Protein AF-A0A2V9YFP5-F1 (afdb_monomer)

Mean predicted aligned error: 6.73 Å

Secondary structure (DSSP, 8-state):
-------------SSSTTHHHHHHHHHHHHHHTT--EEEEESS--S---HHHHHHHTTGGGEEEEE-S----

Foldseek 3Di:
DDPDDDDDDDDQDDPDPCSVVVVLVVLVVCVVVVAADEAEAAADDPDDDVSVVVQVVSPRRYHYDYHHPHPD

Radius of gyration: 14.35 Å; Cα contacts (8 Å, |Δi|>4): 59; chains: 1; bounding box: 33×42×30 Å

Sequence (72 aa):
MQDVRRGLIIVNTGPGKGKTTAAMGTALRAVGQGMRVLMLQFLKGSWHYGELDAVKAFGDKFIMKQMGRGFV

Structure (mmCIF, N/CA/C/O backbone):
data_AF-A0A2V9YFP5-F1
#
_entry.id   AF-A0A2V9YFP5-F1
#
loop_
_atom_site.group_PDB
_atom_site.id
_atom_site.type_symbol
_atom_site.label_atom_id
_atom_site.label_alt_id
_atom_site.label_comp_id
_atom_site.label_asym_id
_atom_site.label_entity_id
_atom_site.label_seq_id
_atom_site.pdbx_PDB_ins_code
_atom_site.Cartn_x
_atom_site.Cartn_y
_atom_site.Cartn_z
_atom_site.occupancy
_atom_site.B_iso_or_equiv
_atom_site.auth_seq_id
_atom_site.auth_comp_id
_atom_site.auth_asym_id
_atom_site.auth_atom_id
_atom_site.pdbx_PDB_model_num
ATOM 1 N N . MET A 1 1 ? -20.244 24.843 1.613 1.00 55.59 1 MET A N 1
ATOM 2 C CA . MET A 1 1 ? -19.722 23.907 0.596 1.00 55.59 1 MET A CA 1
ATOM 3 C C . MET A 1 1 ? -19.507 22.582 1.317 1.00 55.59 1 MET A C 1
ATOM 5 O O . MET A 1 1 ? -18.721 22.563 2.250 1.00 55.59 1 MET A O 1
ATOM 9 N N . GLN A 1 2 ? -20.309 21.544 1.056 1.00 59.91 2 GLN A N 1
ATOM 10 C CA . GLN A 1 2 ? -20.104 20.246 1.714 1.00 59.91 2 GLN A CA 1
ATOM 11 C C . GLN A 1 2 ? -18.958 19.528 0.997 1.00 59.91 2 GLN A C 1
ATOM 13 O O . GLN A 1 2 ? -19.097 19.175 -0.173 1.00 59.91 2 GLN A O 1
ATOM 18 N N . ASP A 1 3 ? -17.832 19.335 1.683 1.00 70.19 3 ASP A N 1
ATOM 19 C CA . ASP A 1 3 ? -16.730 18.504 1.198 1.00 70.19 3 ASP A CA 1
ATOM 20 C C . ASP A 1 3 ? -17.164 17.035 1.185 1.00 70.19 3 ASP A C 1
ATOM 22 O O . ASP A 1 3 ? -17.006 16.283 2.150 1.00 70.19 3 ASP A O 1
ATOM 26 N N . VAL A 1 4 ? -17.767 16.617 0.073 1.00 78.19 4 VAL A N 1
ATOM 27 C CA . VAL A 1 4 ? -18.086 15.211 -0.170 1.00 78.19 4 VAL A CA 1
ATOM 28 C C . VAL A 1 4 ? -16.763 14.465 -0.314 1.00 78.19 4 VAL A C 1
ATOM 30 O O . VAL A 1 4 ? -16.042 14.658 -1.294 1.00 78.19 4 VAL A O 1
ATOM 33 N N . ARG A 1 5 ? -16.433 13.595 0.649 1.00 79.81 5 ARG A N 1
ATOM 34 C CA . ARG A 1 5 ? -15.263 12.710 0.544 1.00 79.81 5 ARG A CA 1
ATOM 35 C C . ARG A 1 5 ? -15.396 11.833 -0.705 1.00 79.81 5 ARG A C 1
ATOM 37 O O . ARG A 1 5 ? -16.226 10.929 -0.744 1.00 79.81 5 ARG A O 1
ATOM 44 N N . ARG A 1 6 ? -14.567 12.095 -1.720 1.00 88.25 6 ARG A N 1
ATOM 45 C CA . ARG A 1 6 ? -14.483 11.312 -2.963 1.00 88.25 6 ARG A CA 1
ATOM 46 C C . ARG A 1 6 ? -13.266 10.392 -2.925 1.00 88.25 6 ARG A C 1
ATOM 48 O O . ARG A 1 6 ? -12.183 10.809 -2.523 1.00 88.25 6 ARG A O 1
ATOM 55 N N . GLY A 1 7 ? -13.444 9.146 -3.360 1.00 91.25 7 GLY A N 1
ATOM 56 C CA . GLY A 1 7 ? -12.326 8.239 -3.621 1.00 91.25 7 GLY A CA 1
ATOM 57 C C . GLY A 1 7 ? -11.516 8.724 -4.824 1.00 91.25 7 GLY A C 1
ATOM 58 O O . GLY A 1 7 ? -12.095 9.159 -5.818 1.00 91.25 7 GLY A O 1
ATOM 59 N N . LEU A 1 8 ? -10.189 8.660 -4.727 1.00 94.31 8 LEU A N 1
ATOM 60 C CA . LEU A 1 8 ? -9.263 9.068 -5.786 1.00 94.31 8 LEU A CA 1
ATOM 61 C C . LEU A 1 8 ? -8.474 7.864 -6.308 1.00 94.31 8 LEU A C 1
ATOM 63 O O . LEU A 1 8 ? -8.267 6.887 -5.589 1.00 94.31 8 LEU A O 1
ATOM 67 N N . ILE A 1 9 ? -7.998 7.967 -7.549 1.00 96.25 9 ILE A N 1
ATOM 68 C CA . ILE A 1 9 ? -7.106 6.986 -8.176 1.00 96.25 9 ILE A CA 1
ATOM 69 C C . ILE A 1 9 ? -5.702 7.587 -8.226 1.00 96.25 9 ILE A C 1
ATOM 71 O O . ILE A 1 9 ? -5.513 8.687 -8.738 1.00 96.25 9 ILE A O 1
ATOM 75 N N . ILE A 1 10 ? -4.718 6.855 -7.703 1.00 96.25 10 ILE A N 1
ATOM 76 C CA . ILE A 1 10 ? -3.307 7.254 -7.703 1.00 96.25 10 ILE A CA 1
ATOM 77 C C . ILE A 1 10 ? -2.524 6.239 -8.532 1.00 96.25 10 ILE A C 1
ATOM 79 O O . ILE A 1 10 ? -2.577 5.040 -8.258 1.00 96.25 10 ILE A O 1
ATOM 83 N N . VAL A 1 11 ? -1.776 6.721 -9.525 1.00 97.00 11 VAL A N 1
ATOM 84 C CA . VAL A 1 11 ? -0.946 5.885 -10.401 1.00 97.00 11 VAL A CA 1
ATOM 85 C C . VAL A 1 11 ? 0.528 6.192 -10.149 1.00 97.00 11 VAL A C 1
ATOM 87 O O . VAL A 1 11 ? 1.037 7.230 -10.560 1.00 97.00 11 VAL A O 1
ATOM 90 N N . ASN A 1 12 ? 1.232 5.262 -9.499 1.00 95.88 12 ASN A N 1
ATOM 91 C CA . ASN A 1 12 ? 2.685 5.330 -9.333 1.00 95.88 12 ASN A CA 1
ATOM 92 C C . ASN A 1 12 ? 3.368 4.636 -10.524 1.00 95.88 12 ASN A C 1
ATOM 94 O O . ASN A 1 12 ? 3.435 3.406 -10.563 1.00 95.88 12 ASN A O 1
ATOM 98 N N . THR A 1 13 ? 3.883 5.407 -11.485 1.00 95.81 13 THR A N 1
ATOM 99 C CA . THR A 1 13 ? 4.525 4.898 -12.715 1.00 95.81 13 THR A CA 1
ATOM 100 C C . THR A 1 13 ? 5.948 5.450 -12.908 1.00 95.81 13 THR A C 1
ATOM 102 O O . THR A 1 13 ? 6.441 6.215 -12.083 1.00 95.81 13 THR A O 1
ATOM 105 N N . GLY A 1 14 ? 6.634 5.019 -13.968 1.00 96.12 14 GLY A N 1
ATOM 106 C CA . GLY A 1 14 ? 8.000 5.416 -14.323 1.00 96.12 14 GLY A CA 1
ATOM 107 C C . GLY A 1 14 ? 9.057 4.330 -14.061 1.00 96.12 14 GLY A C 1
ATOM 108 O O . GLY A 1 14 ? 8.783 3.342 -13.370 1.00 96.12 14 GLY A O 1
ATOM 109 N N . PRO A 1 15 ? 10.281 4.481 -14.600 1.00 93.88 15 PRO A N 1
ATOM 110 C CA . PRO A 1 15 ? 11.336 3.465 -14.506 1.00 93.88 15 PRO A CA 1
ATOM 111 C C . PRO A 1 15 ? 11.993 3.392 -13.118 1.00 93.88 15 PRO A C 1
ATOM 113 O O . PRO A 1 15 ? 12.584 2.374 -12.766 1.00 93.88 15 PRO A O 1
ATOM 116 N N . GLY A 1 16 ? 11.851 4.436 -12.296 1.00 93.50 16 GLY A N 1
ATOM 117 C CA . GLY A 1 16 ? 12.445 4.500 -10.961 1.00 93.50 16 GLY A CA 1
ATOM 118 C C . GLY A 1 16 ? 11.966 3.395 -10.009 1.00 93.50 16 GLY A C 1
ATOM 119 O O . GLY A 1 16 ? 10.822 2.919 -10.070 1.00 93.50 16 GLY A O 1
ATOM 120 N N . LYS A 1 17 ? 12.849 2.993 -9.086 1.00 91.38 17 LYS A N 1
ATOM 121 C CA . LYS A 1 17 ? 12.485 2.145 -7.939 1.00 91.38 17 LYS A CA 1
ATOM 122 C C . LYS A 1 17 ? 11.585 2.938 -6.978 1.00 91.38 17 LYS A C 1
ATOM 124 O O . LYS A 1 17 ? 11.692 4.154 -6.894 1.00 91.38 17 LYS A O 1
ATOM 129 N N . GLY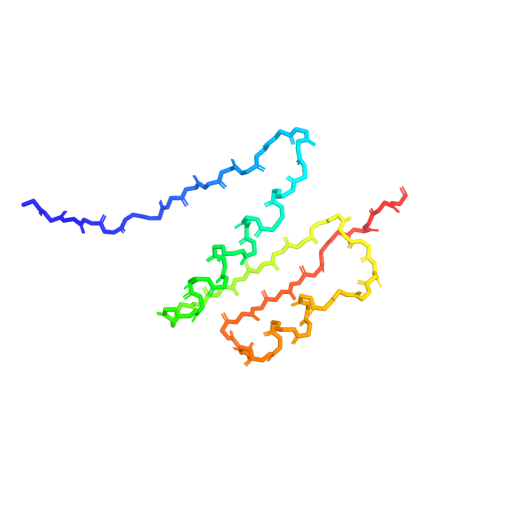 A 1 18 ? 10.698 2.243 -6.260 1.00 89.88 18 GLY A N 1
ATOM 130 C CA . GLY A 1 18 ? 9.870 2.845 -5.202 1.00 89.88 18 GLY A CA 1
ATOM 131 C C . GLY A 1 18 ? 8.360 2.876 -5.455 1.00 89.88 18 GLY A C 1
ATOM 132 O O . GLY A 1 18 ? 7.614 3.145 -4.523 1.00 89.88 18 GLY A O 1
ATOM 133 N N . LYS A 1 19 ? 7.871 2.522 -6.653 1.00 94.62 19 LYS A N 1
ATOM 134 C CA . LYS A 1 19 ? 6.422 2.480 -6.965 1.00 94.62 19 LYS A CA 1
ATOM 135 C C . LYS A 1 19 ? 5.625 1.622 -5.974 1.00 94.62 19 LYS A C 1
ATOM 137 O O . LYS A 1 19 ? 4.621 2.058 -5.413 1.00 94.62 19 LYS A O 1
ATOM 142 N N . THR A 1 20 ? 6.115 0.408 -5.731 1.00 90.25 20 THR A N 1
ATOM 143 C CA . THR A 1 20 ? 5.506 -0.540 -4.793 1.00 90.25 20 THR A CA 1
ATOM 144 C C . THR A 1 20 ? 5.619 -0.054 -3.352 1.00 90.25 20 THR A C 1
ATOM 146 O O . THR A 1 20 ? 4.653 -0.149 -2.604 1.00 90.25 20 THR A O 1
ATOM 149 N N . THR A 1 21 ? 6.764 0.522 -2.978 1.00 91.31 21 THR A N 1
ATOM 150 C CA . THR A 1 21 ? 7.004 1.078 -1.639 1.00 91.31 21 THR A CA 1
ATOM 151 C C . THR A 1 21 ? 6.080 2.260 -1.349 1.00 91.31 21 THR A C 1
ATOM 153 O O . THR A 1 21 ? 5.510 2.334 -0.267 1.00 91.31 21 THR A O 1
ATOM 156 N N . ALA A 1 22 ? 5.851 3.142 -2.324 1.00 95.12 22 ALA A N 1
ATOM 157 C CA . ALA A 1 22 ? 4.909 4.250 -2.203 1.00 95.12 22 ALA A CA 1
ATOM 158 C C . ALA A 1 22 ? 3.467 3.751 -2.010 1.00 95.12 22 ALA A C 1
ATOM 160 O O . ALA A 1 22 ? 2.759 4.238 -1.130 1.00 95.12 22 ALA A O 1
ATOM 161 N N . ALA A 1 23 ? 3.044 2.736 -2.775 1.00 94.31 23 ALA A N 1
ATOM 162 C CA . ALA A 1 23 ? 1.731 2.113 -2.592 1.00 94.31 23 ALA A CA 1
ATOM 163 C C . ALA A 1 23 ? 1.590 1.456 -1.204 1.00 94.31 23 ALA A C 1
ATOM 165 O O . ALA A 1 23 ? 0.567 1.632 -0.543 1.00 94.31 23 ALA A O 1
ATOM 166 N N . MET A 1 24 ? 2.633 0.760 -0.734 1.00 91.75 24 MET A N 1
ATOM 167 C CA . MET A 1 24 ? 2.676 0.164 0.605 1.00 91.75 24 MET A CA 1
ATOM 168 C C . MET A 1 24 ? 2.604 1.227 1.709 1.00 91.75 24 MET A C 1
ATOM 170 O O . MET A 1 24 ? 1.848 1.075 2.662 1.00 91.75 24 MET A O 1
ATOM 174 N N . GLY A 1 25 ? 3.343 2.331 1.575 1.00 93.88 25 GLY A N 1
ATOM 175 C CA . GLY A 1 25 ? 3.316 3.434 2.537 1.00 93.88 25 GLY A CA 1
ATOM 176 C C . GLY A 1 25 ? 1.930 4.068 2.665 1.00 93.88 25 GLY A C 1
ATOM 177 O O . GLY A 1 25 ? 1.469 4.322 3.778 1.00 93.88 25 GLY A O 1
ATOM 178 N N . THR A 1 26 ? 1.223 4.260 1.546 1.00 96.06 26 THR A N 1
ATOM 179 C CA . THR A 1 26 ? -0.171 4.737 1.560 1.00 96.06 26 THR A CA 1
ATOM 180 C C . THR A 1 26 ? -1.107 3.731 2.229 1.00 96.06 26 THR A C 1
ATOM 182 O O . THR A 1 26 ? -1.942 4.130 3.041 1.00 96.06 26 THR A O 1
ATOM 185 N N . ALA A 1 27 ? -0.948 2.436 1.942 1.00 94.75 27 ALA A N 1
ATOM 186 C CA . ALA A 1 27 ? -1.714 1.372 2.588 1.00 94.75 27 ALA A CA 1
ATOM 187 C C . ALA A 1 27 ? -1.516 1.368 4.114 1.00 94.75 27 ALA A C 1
ATOM 189 O O . ALA A 1 27 ? -2.491 1.422 4.861 1.00 94.75 27 ALA A O 1
ATOM 190 N N . LEU 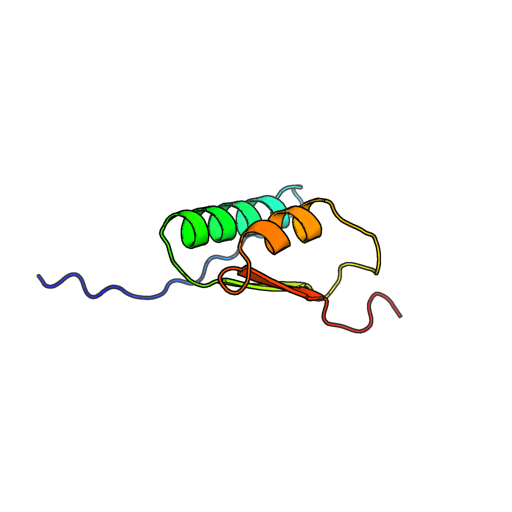A 1 28 ? -0.265 1.389 4.581 1.00 93.25 28 LEU A N 1
ATOM 191 C CA . LEU A 1 28 ? 0.064 1.423 6.009 1.00 93.25 28 LEU A CA 1
ATOM 192 C C . LEU A 1 28 ? -0.479 2.682 6.692 1.00 93.25 28 LEU A C 1
ATOM 194 O O . LEU A 1 28 ? -1.030 2.596 7.789 1.00 93.25 28 LEU A O 1
ATOM 198 N N . ARG A 1 29 ? -0.396 3.843 6.031 1.00 95.12 29 ARG A N 1
ATOM 199 C CA . ARG A 1 29 ? -0.990 5.090 6.534 1.00 95.12 29 ARG A CA 1
ATOM 200 C C . ARG A 1 29 ? -2.502 4.961 6.724 1.00 95.12 29 ARG A C 1
ATOM 202 O O . ARG A 1 29 ? -3.013 5.391 7.753 1.00 95.12 29 ARG A O 1
ATOM 209 N N . ALA A 1 30 ? -3.208 4.371 5.759 1.00 95.19 30 ALA A N 1
ATOM 210 C CA . ALA A 1 30 ? -4.652 4.167 5.846 1.00 95.19 30 ALA A CA 1
ATOM 211 C C . ALA A 1 30 ? -5.022 3.211 6.995 1.00 95.19 30 ALA A C 1
ATOM 213 O O . ALA A 1 30 ? -5.912 3.518 7.789 1.00 95.19 30 ALA A O 1
ATOM 214 N N . VAL A 1 31 ? -4.299 2.098 7.140 1.00 94.69 31 VAL A N 1
ATOM 215 C CA . VAL A 1 31 ? -4.514 1.132 8.234 1.00 94.69 31 VAL A CA 1
ATOM 216 C C . VAL A 1 31 ? -4.234 1.755 9.602 1.00 94.69 31 VAL A C 1
ATOM 218 O O . VAL A 1 31 ? -5.012 1.554 10.534 1.00 94.69 31 VAL A O 1
ATOM 221 N N . GLY A 1 32 ? -3.185 2.576 9.719 1.00 91.62 32 GLY A N 1
ATOM 222 C CA . GLY A 1 32 ? -2.884 3.337 10.937 1.00 91.62 32 GLY A CA 1
ATOM 223 C C . GLY A 1 32 ? -3.987 4.329 11.334 1.00 91.62 32 GLY A C 1
ATOM 224 O O . GLY A 1 32 ? -4.127 4.648 12.508 1.00 91.62 32 GLY A O 1
ATOM 225 N N . GLN A 1 33 ? -4.811 4.767 10.378 1.00 94.81 33 GLN A N 1
ATOM 226 C CA . GLN A 1 33 ? -6.010 5.587 10.603 1.00 94.81 33 GLN A CA 1
ATOM 227 C C . GLN A 1 33 ? -7.289 4.743 10.786 1.00 94.81 33 GLN A C 1
ATOM 229 O O . GLN A 1 33 ? -8.401 5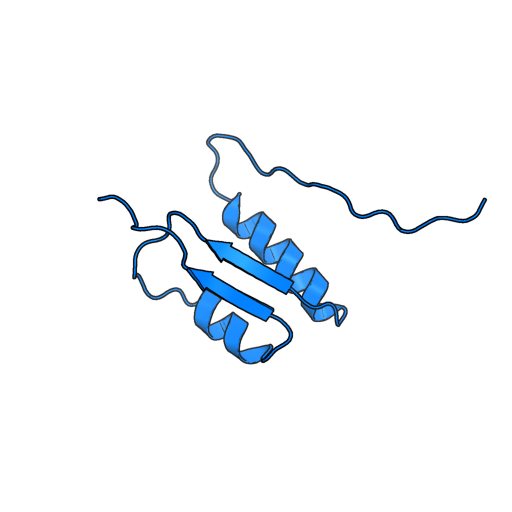.263 10.713 1.00 94.81 33 GLN A O 1
ATOM 234 N N . GLY A 1 34 ? -7.157 3.430 10.998 1.00 92.81 34 GLY A N 1
ATOM 235 C CA . GLY A 1 34 ? -8.279 2.516 11.227 1.00 92.81 34 GLY A CA 1
ATOM 236 C C . GLY A 1 34 ? -9.048 2.111 9.966 1.00 92.81 34 GLY A C 1
ATOM 237 O O . GLY A 1 34 ? -10.106 1.490 10.076 1.00 92.81 34 GLY A O 1
ATOM 238 N N . MET A 1 35 ? -8.546 2.437 8.771 1.00 94.19 35 MET A N 1
ATOM 239 C CA . MET A 1 35 ? -9.164 2.012 7.514 1.00 94.19 35 MET A CA 1
ATOM 240 C C . MET A 1 35 ? -8.816 0.554 7.191 1.00 94.19 35 MET A C 1
ATOM 242 O O . MET A 1 35 ? -7.804 0.020 7.641 1.00 94.19 35 MET A O 1
ATOM 246 N N . ARG A 1 36 ? -9.651 -0.086 6.367 1.00 95.56 36 ARG A N 1
ATOM 247 C CA . ARG A 1 36 ? -9.389 -1.428 5.832 1.00 95.56 36 ARG A CA 1
ATOM 248 C C . ARG A 1 36 ? -8.699 -1.330 4.477 1.00 95.56 36 ARG A C 1
ATOM 250 O O . ARG A 1 36 ? -9.113 -0.526 3.640 1.00 95.56 36 ARG A O 1
ATOM 257 N N . VAL A 1 37 ? -7.685 -2.160 4.252 1.00 95.94 37 VAL A N 1
ATOM 258 C CA . VAL A 1 37 ? -6.901 -2.183 3.012 1.00 95.94 37 VAL A CA 1
ATOM 259 C C . VAL A 1 37 ? -6.814 -3.595 2.439 1.00 95.94 37 VAL A C 1
ATOM 261 O O . VAL A 1 37 ? -6.523 -4.558 3.146 1.00 95.94 37 VAL A O 1
ATOM 264 N N . LEU A 1 38 ? -7.023 -3.696 1.124 1.00 94.19 38 LEU A N 1
ATOM 265 C CA . LEU A 1 38 ? -6.758 -4.886 0.323 1.00 94.19 38 LEU A CA 1
ATOM 266 C C . LEU A 1 38 ? -5.656 -4.568 -0.692 1.00 94.19 38 LEU A C 1
ATOM 268 O O . LEU A 1 38 ? -5.827 -3.683 -1.529 1.00 94.19 38 LEU A O 1
ATOM 272 N N . MET A 1 39 ? -4.548 -5.307 -0.645 1.00 91.94 39 MET A N 1
ATOM 273 C CA . MET A 1 39 ? -3.464 -5.197 -1.622 1.00 91.94 39 MET A CA 1
ATOM 274 C C . MET A 1 39 ? -3.367 -6.469 -2.459 1.00 91.94 39 MET A C 1
ATOM 276 O O . MET A 1 39 ? -3.177 -7.560 -1.925 1.00 91.94 39 MET A O 1
ATOM 280 N N . LEU A 1 40 ? -3.461 -6.316 -3.780 1.00 89.81 40 LEU A N 1
ATOM 281 C CA . LEU A 1 40 ? -3.330 -7.405 -4.747 1.00 89.81 40 LEU A CA 1
ATOM 282 C C . LEU A 1 40 ? -2.024 -7.240 -5.528 1.00 89.81 40 LEU A C 1
ATOM 284 O O . LEU A 1 40 ? -1.771 -6.182 -6.104 1.00 89.81 40 LEU A O 1
ATOM 288 N N . GLN A 1 41 ? -1.184 -8.272 -5.541 1.00 87.31 41 GLN A N 1
ATOM 289 C CA . GLN A 1 41 ? 0.105 -8.263 -6.239 1.00 87.31 41 GLN A CA 1
ATOM 290 C C . GLN A 1 41 ? 0.062 -9.242 -7.411 1.00 87.31 41 GLN A C 1
ATOM 292 O O . GLN A 1 41 ? -0.035 -10.432 -7.169 1.00 87.31 41 GLN A O 1
ATOM 297 N N . PHE A 1 42 ? 0.155 -8.760 -8.655 1.00 83.38 42 PHE A N 1
ATOM 298 C CA . PHE A 1 42 ? -0.032 -9.590 -9.861 1.00 83.38 42 PHE A CA 1
ATOM 299 C C . PHE A 1 42 ? 1.236 -10.274 -10.408 1.00 83.38 42 PHE A C 1
ATOM 301 O O . PHE A 1 42 ? 1.141 -11.202 -11.204 1.00 83.38 42 PHE A O 1
ATOM 308 N N . LEU A 1 43 ? 2.423 -9.768 -10.055 1.00 73.94 43 LEU A N 1
ATOM 309 C CA . LEU A 1 43 ? 3.696 -10.128 -10.708 1.00 73.94 43 LEU A CA 1
ATOM 310 C C . LEU A 1 43 ? 4.817 -10.490 -9.724 1.00 73.94 43 LEU A C 1
ATOM 312 O O . LEU A 1 43 ? 5.951 -10.719 -10.138 1.00 73.94 43 LEU A O 1
ATOM 316 N N . LYS A 1 44 ? 4.545 -10.509 -8.415 1.00 65.69 44 LYS A N 1
ATOM 317 C CA . LYS A 1 44 ? 5.564 -10.869 -7.422 1.00 65.69 44 LYS A CA 1
ATOM 318 C C . LYS A 1 44 ? 5.554 -12.386 -7.228 1.00 65.69 44 LYS A C 1
ATOM 320 O O . LYS A 1 44 ? 4.534 -12.938 -6.834 1.00 65.69 44 LYS A O 1
ATOM 325 N N . GLY A 1 45 ? 6.680 -13.031 -7.543 1.00 56.88 45 GLY A N 1
ATOM 326 C CA . GLY A 1 45 ? 6.894 -14.463 -7.325 1.00 56.88 45 GLY A CA 1
ATOM 327 C C . GLY A 1 45 ? 6.812 -14.856 -5.847 1.00 56.88 45 GLY A C 1
ATOM 328 O O . GLY A 1 45 ? 6.772 -13.998 -4.964 1.00 56.88 45 GLY A O 1
ATOM 329 N N . SER A 1 46 ? 6.829 -16.163 -5.593 1.00 56.84 46 SER A N 1
ATOM 330 C CA . SER A 1 46 ? 6.699 -16.853 -4.297 1.00 56.84 46 SER A CA 1
ATOM 331 C C . SER A 1 46 ? 7.838 -16.596 -3.291 1.00 56.84 46 SER A C 1
ATOM 333 O O . SER A 1 46 ? 8.096 -17.408 -2.405 1.00 56.84 46 SER A O 1
ATOM 335 N N . TRP A 1 47 ? 8.533 -15.463 -3.397 1.00 58.91 47 TRP A N 1
ATOM 336 C CA . TRP A 1 47 ? 9.566 -15.069 -2.449 1.00 58.91 47 TRP A CA 1
ATOM 337 C C . TRP A 1 47 ? 8.926 -14.520 -1.171 1.00 58.91 47 TRP A C 1
ATOM 339 O O . TRP A 1 47 ? 7.982 -13.730 -1.209 1.00 58.91 47 TRP A O 1
ATOM 349 N N . HIS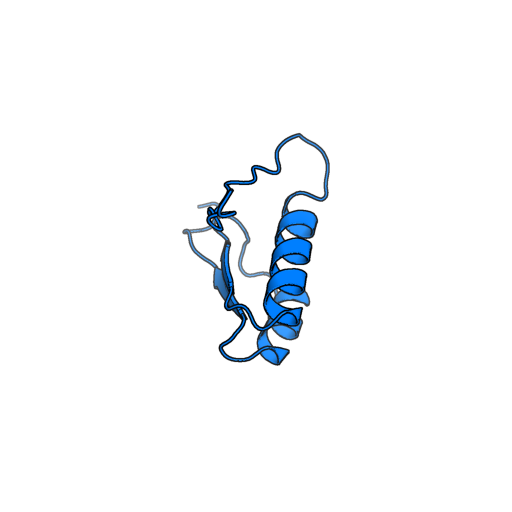 A 1 48 ? 9.441 -14.943 -0.022 1.00 58.72 48 HIS A N 1
ATOM 350 C CA . HIS A 1 48 ? 9.028 -14.433 1.277 1.00 58.72 48 HIS A CA 1
ATOM 351 C C . HIS A 1 48 ? 9.515 -12.985 1.461 1.00 58.72 48 HIS A C 1
ATOM 353 O O . HIS A 1 48 ? 10.707 -12.704 1.349 1.00 58.72 48 HIS A O 1
ATOM 359 N N . TYR A 1 49 ? 8.590 -12.061 1.728 1.00 68.62 49 TYR A N 1
ATOM 360 C CA . TYR A 1 49 ? 8.879 -10.644 1.957 1.00 68.62 49 TYR A CA 1
ATOM 361 C C . TYR A 1 49 ? 8.517 -10.275 3.392 1.00 68.62 49 TYR A C 1
ATOM 363 O O . TYR A 1 49 ? 7.390 -10.531 3.805 1.00 68.62 49 TYR A O 1
ATOM 371 N N . GLY A 1 50 ? 9.402 -9.575 4.108 1.00 69.62 50 GLY A N 1
ATOM 372 C CA . GLY A 1 50 ? 9.101 -9.079 5.460 1.00 69.62 50 GLY A CA 1
ATOM 373 C C . GLY A 1 50 ? 7.873 -8.155 5.521 1.00 69.62 50 GLY A C 1
ATOM 374 O O . GLY A 1 50 ? 7.214 -8.061 6.550 1.00 69.62 50 GLY A O 1
ATOM 375 N N . GLU A 1 51 ? 7.500 -7.532 4.395 1.00 72.31 51 GLU A N 1
ATOM 376 C CA . GLU A 1 51 ? 6.246 -6.780 4.252 1.00 72.31 51 GLU A CA 1
ATOM 377 C C . GLU A 1 51 ? 5.008 -7.666 4.492 1.00 72.31 51 GLU A C 1
ATOM 379 O O . GLU A 1 51 ? 4.041 -7.200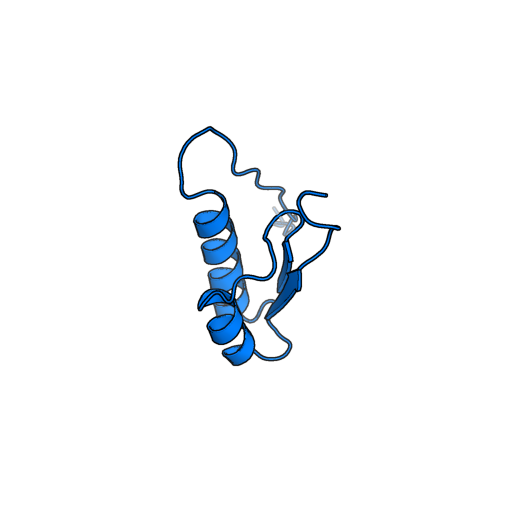 5.082 1.00 72.31 51 GLU A O 1
ATOM 384 N N . LEU A 1 52 ? 5.028 -8.944 4.088 1.00 70.56 52 LEU A N 1
ATOM 385 C CA . LEU A 1 52 ? 3.916 -9.877 4.321 1.00 70.56 52 LEU A CA 1
ATOM 386 C C . LEU A 1 52 ? 3.745 -10.184 5.808 1.00 70.56 52 LEU A C 1
ATOM 388 O O . LEU A 1 52 ? 2.616 -10.275 6.286 1.00 70.56 52 LEU A O 1
ATOM 392 N N . ASP A 1 53 ? 4.847 -10.329 6.541 1.00 77.12 53 ASP A N 1
ATOM 393 C CA . ASP A 1 53 ? 4.795 -10.604 7.976 1.00 77.12 53 ASP A CA 1
ATOM 394 C C . ASP A 1 53 ? 4.373 -9.374 8.772 1.00 77.12 53 ASP A C 1
ATOM 396 O O . ASP A 1 53 ? 3.548 -9.487 9.677 1.00 77.12 53 ASP A O 1
ATOM 400 N N . ALA A 1 54 ? 4.841 -8.187 8.379 1.00 77.75 54 ALA A N 1
ATOM 401 C CA . ALA A 1 54 ? 4.381 -6.930 8.962 1.00 77.75 54 ALA A CA 1
ATOM 402 C C . ALA A 1 54 ? 2.868 -6.737 8.769 1.00 77.75 54 ALA A C 1
ATOM 404 O O . ALA A 1 54 ? 2.179 -6.277 9.677 1.00 77.75 54 ALA A O 1
ATOM 405 N N . VAL A 1 55 ? 2.331 -7.136 7.610 1.00 82.19 55 VAL A N 1
ATOM 406 C CA . VAL A 1 55 ? 0.895 -7.043 7.320 1.00 82.19 55 VAL A CA 1
ATOM 407 C C . VAL A 1 55 ? 0.057 -7.935 8.247 1.00 82.19 55 VAL A C 1
ATOM 409 O O . VAL A 1 55 ? -1.021 -7.516 8.669 1.00 82.19 55 VAL A O 1
ATOM 412 N N . LYS A 1 56 ? 0.567 -9.108 8.656 1.00 81.38 56 LYS A N 1
ATOM 413 C CA . LYS A 1 56 ? -0.127 -10.009 9.601 1.00 81.38 56 LYS A CA 1
ATOM 414 C C . LYS A 1 56 ? -0.397 -9.353 10.957 1.00 81.38 56 LYS A C 1
ATOM 416 O O . LYS A 1 56 ? -1.415 -9.656 11.573 1.00 81.38 56 LYS A O 1
ATOM 421 N N . ALA A 1 57 ? 0.463 -8.434 11.406 1.00 85.56 57 ALA A N 1
ATOM 422 C CA . ALA A 1 57 ? 0.265 -7.707 12.662 1.00 85.56 57 ALA A CA 1
ATOM 423 C C . ALA A 1 57 ? -0.993 -6.817 12.648 1.00 85.56 57 ALA A C 1
ATOM 425 O O . ALA A 1 57 ? -1.526 -6.484 13.704 1.00 85.56 57 ALA A O 1
ATOM 426 N N . PHE A 1 58 ? -1.496 -6.458 11.463 1.00 87.81 58 PHE A N 1
ATOM 427 C CA . PHE A 1 58 ? -2.725 -5.679 11.308 1.00 87.81 58 PHE A CA 1
ATOM 428 C C . PHE A 1 58 ? -3.990 -6.545 11.192 1.00 87.81 58 PHE A C 1
ATOM 430 O O . PHE A 1 58 ? -5.083 -5.997 11.031 1.00 87.81 58 PHE A O 1
ATOM 437 N N . GLY A 1 59 ? -3.865 -7.873 11.286 1.00 87.31 59 GLY A N 1
ATOM 438 C CA . GLY A 1 59 ? -4.989 -8.806 11.269 1.00 87.31 59 GLY A CA 1
ATOM 439 C C . GLY A 1 59 ? -5.866 -8.666 10.022 1.00 87.31 59 GLY A C 1
ATOM 440 O O . GLY A 1 59 ? -5.386 -8.664 8.892 1.00 87.31 59 GLY A O 1
ATOM 441 N N . ASP A 1 60 ? -7.171 -8.531 10.232 1.00 89.75 60 ASP A N 1
ATOM 442 C CA . ASP A 1 60 ? -8.188 -8.384 9.186 1.00 89.75 60 ASP A CA 1
ATOM 443 C C . ASP A 1 60 ? -8.223 -6.985 8.542 1.00 89.75 60 ASP A C 1
ATOM 445 O O . ASP A 1 60 ? -8.853 -6.795 7.497 1.00 89.75 60 ASP A O 1
ATOM 449 N N . LYS A 1 61 ? -7.532 -5.995 9.125 1.00 93.19 61 LYS A N 1
ATOM 450 C CA . LYS A 1 61 ? -7.512 -4.615 8.611 1.00 93.19 61 LYS 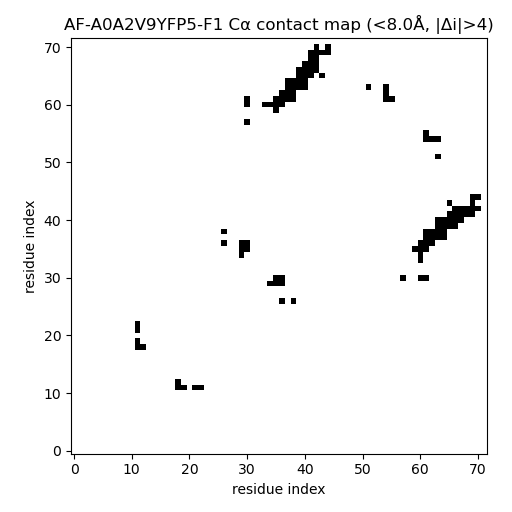A CA 1
ATOM 451 C C . LYS A 1 61 ? -6.618 -4.445 7.390 1.00 93.19 61 LYS A C 1
ATOM 453 O O . LYS A 1 61 ? -6.851 -3.526 6.605 1.00 93.19 61 LYS A O 1
ATOM 458 N N . PHE A 1 62 ? -5.627 -5.314 7.204 1.00 93.62 62 PHE A N 1
ATOM 459 C CA . PHE A 1 62 ? -4.772 -5.308 6.023 1.00 93.62 62 PHE A CA 1
ATOM 460 C C . PHE A 1 62 ? -4.655 -6.725 5.468 1.00 93.62 62 PHE A C 1
ATOM 462 O O . PHE A 1 62 ? -3.938 -7.571 5.990 1.00 93.62 62 PHE A O 1
ATOM 469 N N . ILE A 1 63 ? -5.327 -6.960 4.343 1.00 90.81 63 ILE A N 1
ATOM 470 C CA . ILE A 1 63 ? -5.234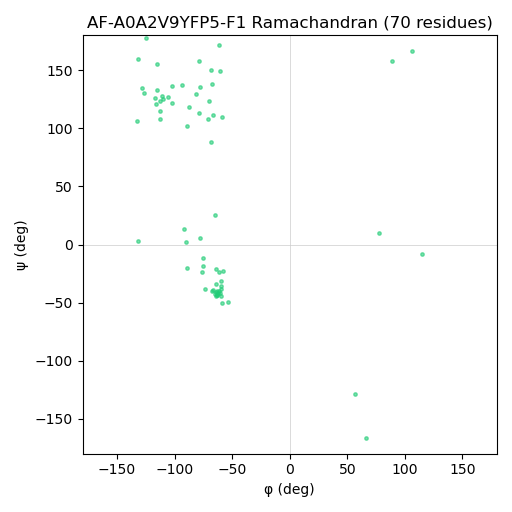 -8.214 3.603 1.00 90.81 63 ILE A CA 1
ATOM 471 C C . ILE A 1 63 ? -4.324 -8.010 2.393 1.00 90.81 63 ILE A C 1
ATOM 473 O O . ILE A 1 63 ? -4.601 -7.184 1.523 1.00 90.81 63 ILE A O 1
ATOM 477 N N . MET A 1 64 ? -3.254 -8.797 2.303 1.00 88.19 64 MET A N 1
ATOM 478 C CA . MET A 1 64 ? -2.400 -8.854 1.119 1.00 88.19 64 MET A CA 1
ATOM 479 C C . MET A 1 64 ? -2.559 -10.206 0.435 1.00 88.19 64 MET A C 1
ATOM 481 O O . MET A 1 64 ? -2.425 -11.247 1.076 1.00 88.19 64 MET A O 1
ATOM 485 N N . LYS A 1 65 ? -2.838 -10.196 -0.869 1.00 86.00 65 LYS A N 1
ATOM 486 C CA . LYS A 1 65 ? -2.923 -11.415 -1.670 1.00 86.00 65 LYS A CA 1
ATOM 487 C C . LYS A 1 65 ? -2.020 -11.329 -2.891 1.00 86.00 65 LYS A C 1
ATOM 489 O O . LYS A 1 65 ? -2.067 -10.364 -3.655 1.00 86.00 65 LYS A O 1
ATOM 494 N N . GLN A 1 66 ? -1.225 -12.370 -3.082 1.00 82.88 66 GLN A N 1
ATOM 495 C CA . GLN A 1 66 ? -0.498 -12.598 -4.322 1.00 82.88 66 GLN A CA 1
ATOM 496 C C . GLN A 1 66 ? -1.456 -13.246 -5.323 1.00 82.88 66 GLN A C 1
ATOM 498 O O . GLN A 1 66 ? -2.178 -14.183 -4.990 1.00 82.88 66 GLN A O 1
ATOM 503 N N . MET A 1 67 ? -1.518 -12.675 -6.517 1.00 77.69 67 MET A N 1
ATOM 504 C CA . MET A 1 67 ? -2.421 -13.023 -7.606 1.00 77.69 67 MET A CA 1
ATOM 505 C C . MET A 1 67 ? -1.601 -13.149 -8.894 1.00 77.69 67 MET A C 1
ATOM 507 O O . MET A 1 67 ? -0.513 -12.595 -8.999 1.00 77.69 67 MET A O 1
ATOM 511 N N . GLY A 1 68 ? -2.133 -13.847 -9.895 1.00 68.19 68 GLY A N 1
ATOM 512 C CA . GLY A 1 68 ? -1.433 -14.077 -11.163 1.00 68.19 68 GLY A CA 1
ATOM 513 C C . GLY A 1 68 ? -0.565 -15.338 -11.155 1.00 68.19 68 GLY A C 1
ATOM 514 O O . GLY A 1 68 ? -0.188 -15.853 -10.107 1.00 68.19 68 GLY A O 1
ATOM 515 N N . ARG A 1 69 ? -0.273 -15.866 -12.351 1.00 62.03 69 ARG A N 1
ATOM 516 C CA . ARG A 1 69 ? 0.524 -17.095 -12.541 1.00 62.03 69 ARG A CA 1
ATOM 517 C C . ARG A 1 69 ? 2.039 -16.876 -12.383 1.00 62.03 69 ARG A C 1
ATOM 519 O O . ARG A 1 69 ? 2.806 -17.801 -12.607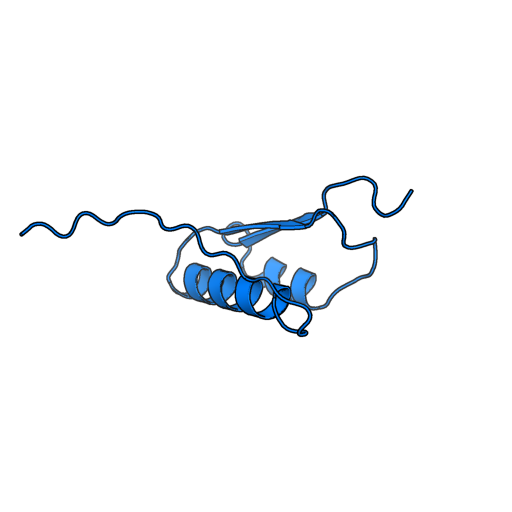 1.00 62.03 69 ARG A O 1
ATOM 526 N N . GLY A 1 70 ? 2.469 -15.674 -11.990 1.00 58.16 70 GLY A N 1
ATOM 527 C CA . GLY A 1 70 ? 3.869 -15.261 -12.094 1.00 58.16 70 GLY A CA 1
ATOM 528 C C . GLY A 1 70 ? 4.315 -15.143 -13.556 1.00 58.16 70 GLY A C 1
ATOM 529 O O . GLY A 1 70 ? 3.484 -15.118 -14.464 1.00 58.16 70 GLY A O 1
ATOM 530 N N . PHE A 1 71 ? 5.625 -15.042 -13.777 1.00 51.44 71 PHE A N 1
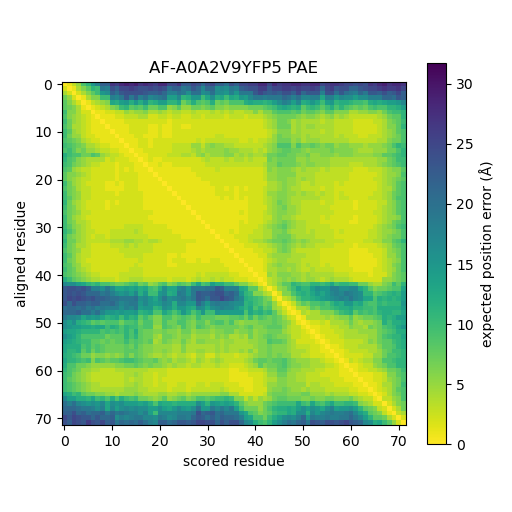ATOM 531 C CA . PHE A 1 71 ? 6.210 -15.263 -15.099 1.00 51.44 71 PHE A CA 1
ATOM 532 C C . PHE A 1 71 ? 6.117 -16.768 -15.385 1.00 51.44 71 PHE A C 1
ATOM 534 O O . PHE A 1 71 ? 6.790 -17.548 -14.713 1.00 51.44 71 PHE A O 1
ATOM 541 N N . VAL A 1 72 ? 5.229 -17.153 -16.304 1.00 48.44 72 VAL A N 1
ATOM 542 C CA . VAL A 1 72 ? 5.169 -18.501 -16.895 1.00 48.44 72 VAL A CA 1
ATOM 543 C C . VAL A 1 72 ? 5.980 -18.500 -18.175 1.00 48.44 72 VAL A C 1
ATOM 545 O O . VAL A 1 72 ? 5.878 -17.482 -18.898 1.00 48.44 72 VAL A O 1
#

Solvent-accessible surface area (backbone atoms only — not comparable to full-atom values): 4778 Å² total; per-residue (Å²): 134,84,84,73,89,71,91,80,88,84,85,74,80,76,92,66,88,53,47,67,57,52,54,48,51,53,45,53,54,40,39,75,71,73,39,77,42,79,46,79,37,58,70,67,62,95,68,91,51,72,68,62,60,60,34,56,79,51,50,89,35,35,45,76,42,80,42,72,82,42,91,122

pLDDT: mean 83.57, std 13.55, range [48.44, 97.0]

Nearest PDB structures (foldseek):
  1g5r-assembly1_A  TM=8.742E-01  e=2.824E-04  Salmonella enterica subsp. enterica serovar Typhimurium
  1g64-assembly1_B  TM=8.626E-01  e=4.549E-04  Salmonella enterica subsp. enterica serovar Typhimurium
  4hut-assembly1_B  TM=8.933E-01  e=1.030E-03  Salmonella enterica subsp. enterica serovar Typhimurium str. LT2
  6jel-assembly1_A  TM=6.641E-01  e=1.970E+00  Phytolacca americana
  6jel-assembly2_B  TM=6.607E-01  e=3.636E+00  Phytolacca americana